Protein AF-A0A1L5NXT2-F1 (afdb_monomer)

Organism: NCBI:txid56730

Foldseek 3Di:
DVVCVVVVDDLVQLCVQQVDDSVRVVCVVVVVDDDDPVSLCSSCVSSVHDSVVVVDDDVVNVVVVVVPD

Nearest PDB structures (foldseek):
  6jq1-assembly1_A  TM=8.945E-01  e=5.460E-03  Deinococcus geothermalis DSM 11300
  6rnz-assembly2_B  TM=8.836E-01  e=8.410E-03  Deinococcus deserti
  3vk0-assembly1_A  TM=8.723E-01  e=1.145E-02  Neisseria meningitidis MC58
  3vk0-assembly2_B  TM=8.343E-01  e=1.076E-02  Neisseria meningitidis MC58
  2xj3-assembly1_B  TM=9.119E-01  e=2.401E-02  Enterococcus faecalis

Mean predicted aligned error: 7.24 Å

Sequence (69 aa):
MKQKRSQGLTQEEVEARSGYSQQYLSSLERGRRNPTIITLYELAQALDVSHVDLVMPTDDAKLRGKSEV

pLDDT: mean 81.42, std 15.34, range [48.75, 95.56]

Structure (mmCIF, N/CA/C/O backbone):
data_AF-A0A1L5NXT2-F1
#
_entry.id   AF-A0A1L5NXT2-F1
#
loop_
_atom_site.group_PDB
_atom_site.id
_atom_site.type_symbol
_atom_site.label_atom_id
_atom_site.label_alt_id
_atom_site.label_comp_id
_atom_site.label_asym_id
_atom_site.label_entity_id
_atom_site.label_seq_id
_atom_site.pdbx_PDB_ins_code
_atom_site.Cartn_x
_atom_site.Cartn_y
_atom_site.Cartn_z
_atom_site.occupancy
_atom_site.B_iso_or_equiv
_atom_site.auth_seq_id
_atom_site.auth_comp_id
_atom_site.auth_asym_id
_atom_site.auth_atom_id
_atom_site.pdbx_PDB_model_num
ATOM 1 N N . MET A 1 1 ? -4.438 2.839 -6.951 1.00 60.28 1 MET A N 1
ATOM 2 C CA . MET A 1 1 ? -4.855 1.500 -6.480 1.00 60.28 1 MET A CA 1
ATOM 3 C C . MET A 1 1 ? -6.354 1.308 -6.689 1.00 60.28 1 MET A C 1
ATOM 5 O O . MET A 1 1 ? -7.147 1.621 -5.812 1.00 60.28 1 MET A O 1
ATOM 9 N N . LYS A 1 2 ? -6.764 0.819 -7.867 1.00 54.66 2 LYS A N 1
ATOM 10 C CA . LYS A 1 2 ? -8.180 0.508 -8.153 1.00 54.66 2 LYS A CA 1
ATOM 11 C C . LYS A 1 2 ? -8.665 -0.731 -7.371 1.00 54.66 2 LYS A C 1
ATOM 13 O O . LYS A 1 2 ? -9.844 -0.811 -7.050 1.00 54.66 2 LYS A O 1
ATOM 18 N N . GLN A 1 3 ? -7.749 -1.627 -6.985 1.00 57.00 3 GLN A N 1
ATOM 19 C CA . GLN A 1 3 ? -8.042 -2.878 -6.268 1.00 57.00 3 GLN A CA 1
ATOM 20 C C . GLN A 1 3 ? -8.589 -2.703 -4.842 1.00 57.00 3 GLN A C 1
ATOM 22 O O . GLN A 1 3 ? -9.312 -3.568 -4.361 1.00 57.00 3 GLN A O 1
ATOM 27 N N . LYS A 1 4 ? -8.332 -1.575 -4.161 1.00 57.44 4 LYS A N 1
ATOM 28 C CA . LYS A 1 4 ? -8.946 -1.325 -2.841 1.00 57.44 4 LYS A CA 1
ATOM 29 C C . LYS A 1 4 ? -10.472 -1.306 -2.920 1.00 57.44 4 LYS A C 1
ATOM 31 O O . LYS A 1 4 ? -11.149 -1.839 -2.049 1.00 57.44 4 LYS A O 1
ATOM 36 N N . ARG A 1 5 ? -11.013 -0.756 -4.015 1.00 55.06 5 ARG A N 1
ATOM 37 C CA . ARG A 1 5 ? -12.462 -0.688 -4.242 1.00 55.06 5 ARG A CA 1
ATOM 38 C C . ARG A 1 5 ? -13.085 -2.061 -4.471 1.00 55.06 5 ARG A C 1
ATOM 40 O O . ARG A 1 5 ? -14.240 -2.235 -4.112 1.00 55.06 5 ARG A O 1
ATOM 47 N N . SER A 1 6 ? -12.347 -3.027 -5.024 1.00 56.81 6 SER A N 1
ATOM 48 C CA . SER A 1 6 ? -12.867 -4.389 -5.208 1.00 56.81 6 SER A CA 1
ATOM 49 C C . SER A 1 6 ? -12.894 -5.205 -3.913 1.00 56.81 6 SER A C 1
ATOM 51 O O . SER A 1 6 ? -13.662 -6.151 -3.830 1.00 56.81 6 SER A O 1
ATOM 53 N N . GLN A 1 7 ? -12.098 -4.825 -2.908 1.00 69.31 7 GLN A N 1
ATOM 54 C CA . GLN A 1 7 ? -12.050 -5.461 -1.582 1.00 69.31 7 GLN A CA 1
ATOM 55 C C . GLN A 1 7 ? -12.947 -4.754 -0.542 1.00 69.31 7 GLN A C 1
ATOM 57 O O . GLN A 1 7 ? -13.051 -5.209 0.590 1.00 69.31 7 GLN A O 1
ATOM 62 N N . GLY A 1 8 ? -13.576 -3.623 -0.893 1.00 76.81 8 GLY A N 1
ATOM 63 C CA . GLY A 1 8 ? -14.429 -2.854 0.025 1.00 76.81 8 GLY A CA 1
ATOM 64 C C . GLY A 1 8 ? -13.684 -2.134 1.158 1.00 76.81 8 GLY A C 1
ATOM 65 O O . GLY A 1 8 ? -14.334 -1.607 2.054 1.00 76.81 8 GLY A O 1
ATOM 66 N N . LEU A 1 9 ? -12.348 -2.082 1.116 1.00 83.12 9 LEU A N 1
ATOM 67 C CA . LEU A 1 9 ? -11.527 -1.478 2.169 1.00 83.12 9 LEU A CA 1
ATOM 68 C C . LEU A 1 9 ? -11.465 0.048 2.037 1.00 83.12 9 LEU A C 1
ATOM 70 O O . LEU A 1 9 ? -11.164 0.597 0.969 1.00 83.12 9 LEU A O 1
ATOM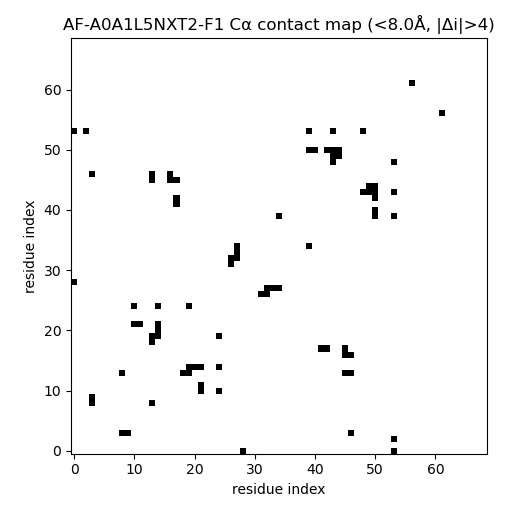 74 N N . THR A 1 10 ? -11.678 0.728 3.156 1.00 86.88 10 THR A N 1
ATOM 75 C CA . THR A 1 10 ? -11.439 2.160 3.331 1.00 86.88 10 THR A CA 1
ATOM 76 C C . THR A 1 10 ? -9.947 2.462 3.473 1.00 86.88 10 THR A C 1
ATOM 78 O O . THR A 1 10 ? -9.111 1.595 3.734 1.00 86.88 10 THR A O 1
ATOM 81 N N . GLN A 1 11 ? -9.580 3.730 3.301 1.00 82.56 11 GLN A N 1
ATOM 82 C CA . GLN A 1 11 ? -8.192 4.158 3.443 1.00 82.56 11 GLN A CA 1
ATOM 83 C C . GLN A 1 11 ? -7.696 4.100 4.899 1.00 82.56 11 GLN A C 1
ATOM 85 O O . GLN A 1 11 ? -6.515 3.833 5.106 1.00 82.56 11 GLN A O 1
ATOM 90 N N . GLU A 1 12 ? -8.592 4.282 5.877 1.00 88.81 12 GLU A N 1
ATOM 91 C CA . GLU A 1 12 ? -8.316 4.095 7.312 1.00 88.81 12 GLU A CA 1
ATOM 92 C C . GLU A 1 12 ? -7.954 2.645 7.621 1.00 88.81 12 GLU A C 1
ATOM 94 O O . GLU A 1 12 ? -6.956 2.383 8.284 1.00 88.81 12 GLU A O 1
ATOM 99 N N . GLU A 1 13 ? -8.710 1.689 7.081 1.00 89.94 13 GLU A N 1
ATOM 100 C CA . GLU A 1 13 ? -8.434 0.266 7.298 1.00 89.94 13 GLU A CA 1
ATOM 101 C C . GLU A 1 13 ? -7.097 -0.158 6.688 1.00 89.94 13 GLU A C 1
ATOM 103 O O . GLU A 1 13 ? -6.371 -0.957 7.276 1.00 89.94 13 GLU A O 1
ATOM 108 N N . VAL A 1 14 ? -6.732 0.391 5.526 1.00 88.44 14 VAL A N 1
ATOM 109 C CA . VAL A 1 14 ? -5.429 0.098 4.913 1.00 88.44 14 VAL A CA 1
ATOM 110 C C . VAL A 1 14 ? -4.287 0.715 5.714 1.00 88.44 14 VAL A C 1
ATOM 112 O O . VAL A 1 14 ? -3.245 0.080 5.858 1.00 88.44 14 VAL A O 1
ATOM 115 N N . GLU A 1 15 ? -4.457 1.919 6.256 1.00 92.88 15 GLU A N 1
ATOM 116 C CA . GLU A 1 15 ? -3.473 2.507 7.170 1.00 92.88 15 GLU A CA 1
ATOM 117 C C . GLU A 1 15 ? -3.289 1.635 8.414 1.00 92.88 15 GLU A C 1
ATOM 119 O O . GLU A 1 15 ? -2.160 1.264 8.728 1.00 92.88 15 GLU A O 1
ATOM 124 N N . ALA A 1 16 ? -4.386 1.213 9.048 1.00 92.69 16 ALA A N 1
ATOM 125 C CA . ALA A 1 16 ? -4.342 0.348 10.223 1.00 92.69 16 ALA A CA 1
ATOM 126 C C . ALA A 1 16 ? -3.630 -0.991 9.955 1.00 92.69 16 ALA A C 1
ATOM 128 O O . ALA A 1 16 ? -2.919 -1.494 10.822 1.00 92.69 16 ALA A O 1
ATOM 129 N N . ARG A 1 17 ? -3.792 -1.566 8.755 1.00 92.19 17 ARG A N 1
ATOM 130 C CA . ARG A 1 17 ? -3.156 -2.840 8.372 1.00 92.19 17 ARG A CA 1
ATOM 131 C C . ARG A 1 17 ? -1.703 -2.700 7.925 1.00 92.19 17 ARG A C 1
ATOM 133 O O . ARG A 1 17 ? -0.914 -3.608 8.147 1.00 92.19 17 ARG A O 1
ATOM 140 N N . SER A 1 18 ? -1.367 -1.609 7.239 1.00 92.19 18 SER A N 1
ATOM 141 C CA . SER A 1 18 ? -0.072 -1.450 6.562 1.00 92.19 18 SER A CA 1
ATOM 142 C C . SER A 1 18 ? 0.918 -0.557 7.310 1.00 92.19 18 SER A C 1
ATOM 144 O O . SER A 1 18 ? 2.099 -0.556 6.979 1.00 92.19 18 SER A O 1
ATOM 146 N N . GLY A 1 19 ? 0.451 0.238 8.278 1.00 94.62 19 GLY A N 1
ATOM 147 C CA . GLY A 1 19 ? 1.258 1.243 8.977 1.00 94.62 19 GLY A CA 1
ATOM 148 C C . GLY A 1 19 ? 1.583 2.487 8.140 1.00 94.62 19 GLY A C 1
ATOM 149 O O . GLY A 1 19 ? 2.241 3.404 8.630 1.00 94.62 19 GLY A O 1
ATOM 150 N N . TYR A 1 20 ? 1.124 2.553 6.887 1.00 94.38 20 TYR A N 1
ATOM 151 C CA . TYR A 1 20 ? 1.314 3.711 6.021 1.00 94.38 20 TYR A CA 1
ATOM 152 C C . TYR A 1 20 ? 0.175 4.709 6.187 1.00 94.38 20 TYR A C 1
ATOM 154 O O . TYR A 1 20 ? -0.990 4.361 6.011 1.00 94.38 20 TYR A O 1
ATOM 162 N N . SER A 1 21 ? 0.521 5.975 6.425 1.00 94.62 21 SER A N 1
ATOM 163 C CA . SER A 1 21 ? -0.478 7.028 6.608 1.00 94.62 21 SER A CA 1
ATOM 164 C C . SER A 1 21 ? -1.409 7.167 5.406 1.00 94.62 21 SER A C 1
ATOM 166 O O . SER A 1 21 ? -0.995 6.988 4.250 1.00 94.62 21 SER A O 1
ATOM 168 N N . GLN A 1 22 ? -2.648 7.604 5.649 1.00 91.44 22 GLN A N 1
ATOM 169 C CA . GLN A 1 22 ? -3.567 7.951 4.571 1.00 91.44 22 GLN A CA 1
ATOM 170 C C . GLN A 1 22 ? -2.905 8.882 3.564 1.00 91.44 22 GLN A C 1
ATOM 172 O O . GLN A 1 22 ? -2.990 8.643 2.366 1.00 91.44 22 GLN A O 1
ATOM 177 N N . GLN A 1 23 ? -2.199 9.919 4.017 1.00 92.88 23 GLN A N 1
ATOM 178 C CA . GLN A 1 23 ? -1.552 10.868 3.117 1.00 92.88 23 GLN A CA 1
ATOM 179 C C . GLN A 1 23 ? -0.547 10.179 2.182 1.00 92.88 23 GLN A C 1
ATOM 181 O O . GLN A 1 23 ? -0.569 10.439 0.976 1.00 92.88 23 GLN A O 1
ATOM 186 N N . TYR A 1 24 ? 0.279 9.264 2.704 1.00 93.12 24 TYR A N 1
ATOM 187 C CA . TYR A 1 24 ? 1.209 8.476 1.895 1.00 93.12 24 TYR A CA 1
ATOM 188 C C . TYR A 1 24 ? 0.469 7.619 0.864 1.00 93.12 24 TYR A C 1
ATOM 190 O O . TYR A 1 24 ? 0.755 7.721 -0.332 1.00 93.12 24 TYR A O 1
ATOM 198 N N . LEU A 1 25 ? -0.525 6.843 1.310 1.00 91.38 25 LEU A N 1
ATOM 199 C CA . LEU A 1 25 ? -1.352 5.992 0.450 1.00 91.38 25 LEU A CA 1
ATOM 200 C C . LEU A 1 25 ? -2.046 6.813 -0.648 1.00 91.38 25 LEU A C 1
ATOM 202 O O . LEU A 1 25 ? -2.068 6.424 -1.811 1.00 91.38 25 LEU A O 1
ATOM 206 N N . SER A 1 26 ? -2.540 7.998 -0.295 1.00 90.69 26 SER A N 1
ATOM 207 C CA . SER A 1 26 ? -3.213 8.927 -1.198 1.00 90.69 26 SER A CA 1
ATOM 208 C C . SER A 1 26 ? -2.248 9.467 -2.259 1.00 90.69 26 SER A C 1
ATOM 210 O O . SER A 1 26 ? -2.579 9.541 -3.445 1.00 90.69 26 SER A O 1
ATOM 212 N N . SER A 1 27 ? -1.039 9.876 -1.863 1.00 91.38 27 SER A N 1
ATOM 213 C CA . SER A 1 27 ? -0.011 10.316 -2.812 1.00 91.38 27 SER A CA 1
ATOM 214 C C . SER A 1 27 ? 0.436 9.174 -3.726 1.00 91.38 27 SER A C 1
ATOM 216 O O . SER A 1 27 ? 0.606 9.393 -4.926 1.00 91.38 27 SER A O 1
ATOM 218 N N . LEU A 1 28 ? 0.585 7.966 -3.180 1.00 90.94 28 LEU A N 1
ATOM 219 C CA . LEU A 1 28 ? 0.942 6.769 -3.934 1.00 90.94 28 LEU A CA 1
ATOM 220 C C . LEU A 1 28 ? -0.116 6.430 -4.991 1.00 90.94 28 LEU A C 1
ATOM 222 O O . LEU A 1 28 ? 0.212 6.230 -6.156 1.00 90.94 28 LEU A O 1
ATOM 226 N N . GLU A 1 29 ? -1.397 6.459 -4.626 1.00 86.50 29 GLU A N 1
ATOM 227 C CA . GLU A 1 29 ? -2.507 6.179 -5.542 1.00 86.50 29 GLU A CA 1
ATOM 228 C C . GLU A 1 29 ? -2.618 7.158 -6.709 1.00 86.50 29 GLU A C 1
ATOM 230 O O . GLU A 1 29 ? -3.085 6.770 -7.780 1.00 86.50 29 GLU A O 1
ATOM 235 N N . ARG A 1 30 ? -2.180 8.406 -6.512 1.00 88.25 30 ARG A N 1
ATOM 236 C CA . ARG A 1 30 ? -2.137 9.444 -7.551 1.00 88.25 30 ARG A CA 1
ATOM 237 C C . ARG A 1 30 ? -0.837 9.435 -8.362 1.00 88.25 30 ARG A C 1
ATOM 239 O O . ARG A 1 30 ? -0.606 10.371 -9.124 1.00 88.25 30 ARG A O 1
ATOM 246 N N . GLY A 1 31 ? 0.039 8.446 -8.165 1.00 88.75 31 GLY A N 1
ATOM 247 C CA . GLY A 1 31 ? 1.330 8.362 -8.855 1.00 88.75 31 GLY A CA 1
ATOM 248 C C . GLY A 1 31 ? 2.322 9.457 -8.449 1.00 88.75 31 GLY A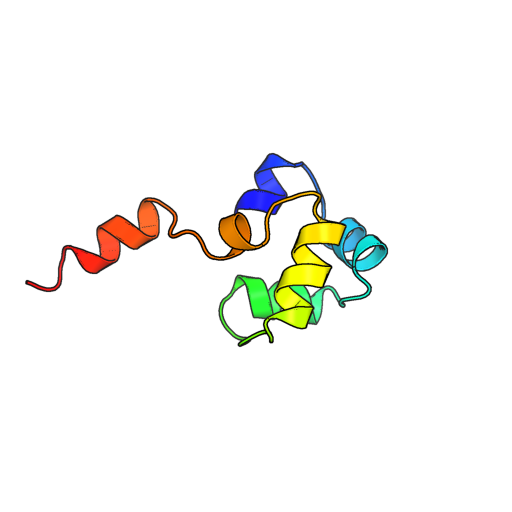 C 1
ATOM 249 O O . GLY A 1 31 ? 3.242 9.767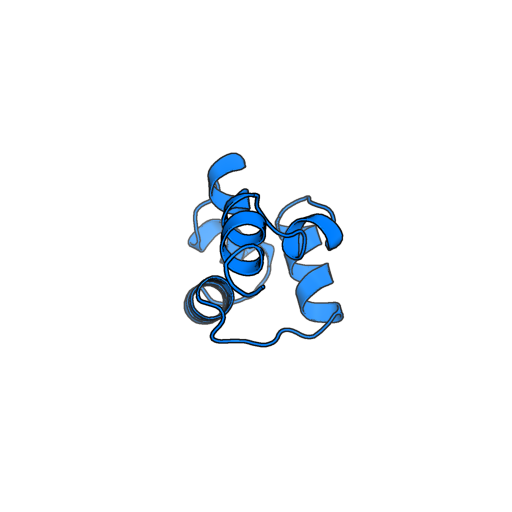 -9.195 1.00 88.75 31 GLY A O 1
ATOM 250 N N . ARG A 1 32 ? 2.144 10.081 -7.276 1.00 91.94 32 ARG A N 1
ATOM 251 C CA . ARG A 1 32 ? 3.04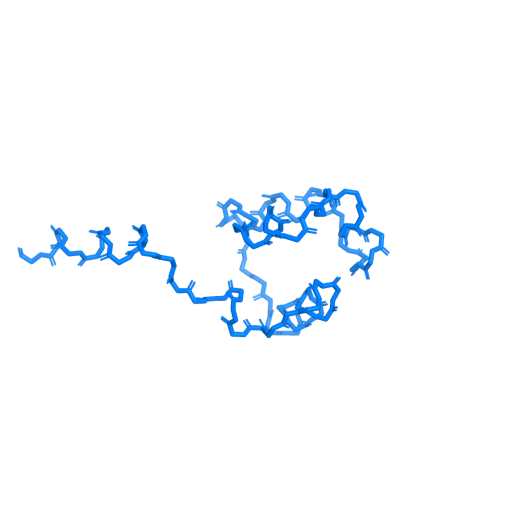5 11.123 -6.743 1.00 91.94 32 ARG A CA 1
ATOM 252 C C . ARG A 1 32 ? 4.183 10.551 -5.893 1.00 91.94 32 ARG A C 1
ATOM 254 O O . ARG A 1 32 ? 4.941 11.309 -5.295 1.00 91.94 32 ARG A O 1
ATOM 261 N N . ARG A 1 33 ? 4.285 9.224 -5.795 1.00 90.62 33 ARG A N 1
ATOM 262 C CA . ARG A 1 33 ? 5.335 8.503 -5.067 1.00 90.62 33 ARG A CA 1
ATOM 263 C C . ARG A 1 33 ? 5.880 7.380 -5.939 1.00 90.62 33 ARG A C 1
ATOM 265 O O . ARG A 1 33 ? 5.123 6.778 -6.692 1.00 90.62 33 ARG A O 1
ATOM 272 N N . ASN A 1 34 ? 7.167 7.090 -5.768 1.00 91.69 34 ASN A N 1
ATOM 273 C CA . ASN A 1 34 ? 7.822 5.908 -6.311 1.00 91.69 34 ASN A CA 1
ATOM 274 C C . ASN A 1 34 ? 8.211 4.993 -5.133 1.00 91.69 34 ASN A C 1
ATOM 276 O O . ASN A 1 34 ? 9.224 5.264 -4.485 1.00 91.69 34 ASN A O 1
ATOM 280 N N . PRO A 1 35 ? 7.368 4.016 -4.751 1.00 92.56 35 PRO A N 1
ATOM 281 C CA . PRO A 1 35 ? 7.649 3.135 -3.621 1.00 92.56 35 PRO A CA 1
ATOM 282 C C . PRO A 1 35 ? 8.833 2.213 -3.938 1.00 92.56 35 PRO A C 1
ATOM 284 O O . PRO A 1 35 ? 9.080 1.874 -5.095 1.00 92.56 35 PRO A O 1
ATOM 287 N N . THR A 1 36 ? 9.553 1.771 -2.907 1.00 95.00 36 THR A N 1
ATOM 288 C CA . THR A 1 36 ? 10.534 0.690 -3.076 1.00 95.00 36 THR A CA 1
ATOM 289 C C . THR A 1 36 ? 9.811 -0.641 -3.287 1.00 95.00 36 THR A C 1
ATOM 291 O O . THR A 1 36 ? 8.620 -0.767 -2.989 1.00 95.00 36 THR A O 1
ATOM 294 N N . ILE A 1 37 ? 10.535 -1.665 -3.746 1.00 94.44 37 ILE A N 1
ATOM 295 C CA . ILE A 1 37 ? 9.976 -3.020 -3.856 1.00 94.44 37 ILE A CA 1
ATOM 296 C C . ILE A 1 37 ? 9.510 -3.567 -2.498 1.00 94.44 37 ILE A C 1
ATOM 298 O O . ILE A 1 37 ? 8.501 -4.262 -2.432 1.00 94.44 37 ILE A O 1
ATOM 302 N N . ILE A 1 38 ? 10.194 -3.190 -1.412 1.00 95.56 38 ILE A N 1
ATOM 303 C CA . ILE A 1 38 ? 9.836 -3.582 -0.043 1.00 95.56 38 ILE A CA 1
ATOM 304 C C . ILE A 1 38 ? 8.489 -2.963 0.337 1.00 95.56 38 ILE A C 1
ATOM 306 O O . ILE A 1 38 ? 7.582 -3.681 0.739 1.00 95.56 38 ILE A O 1
ATOM 310 N N . THR A 1 39 ? 8.311 -1.658 0.110 1.00 94.75 39 THR A N 1
ATOM 311 C CA . THR A 1 39 ? 7.031 -0.984 0.371 1.00 94.75 39 THR A CA 1
ATOM 312 C C . THR A 1 39 ? 5.891 -1.575 -0.458 1.00 94.75 39 THR A C 1
ATOM 314 O O . THR A 1 39 ? 4.782 -1.751 0.040 1.00 94.75 39 THR A O 1
ATOM 317 N N . LEU A 1 40 ? 6.151 -1.913 -1.723 1.00 93.81 40 LEU A N 1
ATOM 318 C CA . LEU A 1 40 ? 5.184 -2.595 -2.587 1.00 93.81 40 LEU A CA 1
ATOM 319 C C . LEU A 1 40 ? 4.764 -3.953 -2.007 1.00 93.81 40 LEU A C 1
ATOM 321 O O . LEU A 1 40 ? 3.576 -4.269 -1.988 1.00 93.81 40 LEU A O 1
ATOM 325 N N . TYR A 1 41 ? 5.725 -4.725 -1.503 1.00 94.38 41 TYR A N 1
ATOM 326 C CA . TYR A 1 41 ? 5.486 -6.024 -0.883 1.00 94.38 41 TYR A CA 1
ATOM 327 C C . TYR A 1 41 ? 4.714 -5.923 0.443 1.00 94.38 41 TYR A C 1
ATOM 329 O O . TYR A 1 41 ? 3.782 -6.689 0.677 1.00 94.38 41 TYR A O 1
ATOM 337 N N . GLU A 1 42 ? 5.044 -4.959 1.302 1.00 94.56 42 GLU A N 1
ATOM 338 C CA . GLU A 1 42 ? 4.320 -4.703 2.557 1.00 94.56 42 GLU A CA 1
ATOM 339 C C . GLU A 1 42 ? 2.867 -4.285 2.308 1.00 94.56 42 GLU A C 1
ATOM 341 O O . GLU A 1 42 ? 1.946 -4.801 2.941 1.00 94.56 42 GLU A O 1
ATOM 346 N N . LEU A 1 43 ? 2.640 -3.397 1.336 1.00 93.00 43 LEU A N 1
ATOM 347 C CA . LEU A 1 43 ? 1.293 -2.990 0.943 1.00 93.00 43 LEU A CA 1
ATOM 348 C C . LEU A 1 43 ? 0.492 -4.155 0.355 1.00 93.00 43 LEU A C 1
ATOM 350 O O . LEU A 1 43 ? -0.699 -4.260 0.628 1.00 93.00 43 LEU A O 1
ATOM 354 N N . ALA A 1 44 ? 1.129 -5.029 -0.427 1.00 92.81 44 ALA A N 1
ATOM 355 C CA . ALA A 1 44 ? 0.486 -6.215 -0.984 1.00 92.81 44 ALA A CA 1
ATOM 356 C C . ALA A 1 44 ? 0.017 -7.176 0.119 1.00 92.81 44 ALA A C 1
ATOM 358 O O . ALA A 1 44 ? -1.132 -7.608 0.098 1.00 92.81 44 ALA A O 1
ATOM 359 N N . GLN A 1 45 ? 0.863 -7.423 1.126 1.00 92.69 45 GLN A N 1
ATOM 360 C CA . GLN A 1 45 ? 0.502 -8.233 2.294 1.00 92.69 45 GLN A CA 1
ATOM 361 C C . GLN A 1 45 ? -0.656 -7.616 3.087 1.00 92.69 45 GLN A C 1
ATOM 363 O O . GLN A 1 45 ? -1.608 -8.311 3.427 1.00 92.69 45 GLN A O 1
ATOM 368 N N . ALA A 1 46 ? -0.624 -6.304 3.339 1.00 91.81 46 ALA A N 1
ATOM 369 C CA . ALA A 1 46 ? -1.697 -5.617 4.062 1.00 91.81 46 ALA A CA 1
ATOM 370 C C . ALA A 1 46 ? -3.049 -5.638 3.320 1.00 91.81 46 ALA A C 1
ATOM 372 O O . ALA A 1 46 ? -4.110 -5.501 3.939 1.00 91.81 46 ALA A O 1
ATOM 373 N N . LEU A 1 47 ? -3.007 -5.783 1.993 1.00 89.50 47 LEU A N 1
ATOM 374 C CA . LEU A 1 47 ? -4.167 -5.833 1.106 1.00 89.50 47 LEU A CA 1
ATOM 375 C C . LEU A 1 47 ? -4.588 -7.259 0.724 1.00 89.50 47 LEU A C 1
ATOM 377 O O . LEU A 1 47 ? -5.595 -7.393 0.034 1.00 89.50 47 LEU A O 1
ATOM 381 N N . ASP A 1 48 ? -3.852 -8.283 1.165 1.00 90.38 48 ASP A N 1
ATOM 382 C CA . ASP A 1 48 ? -4.059 -9.692 0.808 1.00 90.38 48 ASP A CA 1
ATOM 383 C C . ASP A 1 48 ? -4.106 -9.934 -0.717 1.00 90.38 48 ASP A C 1
ATOM 385 O O . ASP A 1 48 ? -5.023 -10.543 -1.267 1.00 90.38 48 ASP A O 1
ATOM 389 N N . VAL A 1 49 ? -3.119 -9.383 -1.433 1.00 89.94 49 VAL A N 1
ATOM 390 C CA . VAL A 1 49 ? -2.964 -9.524 -2.893 1.00 89.94 49 VAL A CA 1
ATOM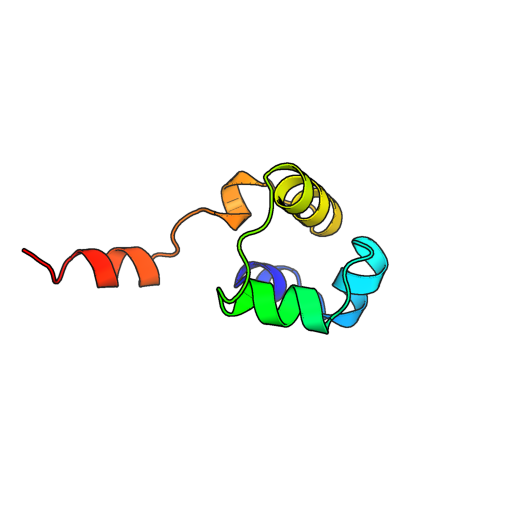 391 C C . VAL A 1 49 ? -1.516 -9.821 -3.272 1.00 89.94 49 VAL A C 1
ATOM 393 O O . VAL A 1 49 ? -0.595 -9.643 -2.472 1.00 89.94 49 VAL A O 1
ATOM 396 N N . SER A 1 50 ? -1.277 -10.218 -4.525 1.00 90.75 50 SER A N 1
ATOM 397 C CA . SER A 1 50 ? 0.086 -10.279 -5.046 1.00 90.75 50 SER A CA 1
ATOM 398 C C . SER A 1 50 ? 0.621 -8.870 -5.305 1.00 90.75 50 SER A C 1
ATOM 400 O O . SER A 1 50 ? -0.075 -8.001 -5.831 1.00 90.75 50 SER A O 1
ATOM 402 N N . HIS A 1 51 ? 1.904 -8.642 -5.016 1.00 89.69 51 HIS A N 1
ATOM 403 C CA . HIS A 1 51 ? 2.589 -7.393 -5.372 1.00 89.69 51 HIS A CA 1
ATOM 404 C C . HIS A 1 51 ? 2.590 -7.143 -6.889 1.00 89.69 51 HIS A C 1
ATOM 406 O O . HIS A 1 51 ? 2.632 -5.991 -7.318 1.00 89.69 51 HIS A O 1
ATOM 412 N N . VAL A 1 52 ? 2.502 -8.209 -7.696 1.00 90.06 52 VAL A N 1
ATOM 413 C CA . VAL A 1 52 ? 2.337 -8.116 -9.151 1.00 90.06 52 VAL A CA 1
ATOM 414 C C . VAL A 1 52 ? 1.028 -7.406 -9.480 1.00 90.06 52 VAL A C 1
ATOM 416 O O . VAL A 1 52 ? 1.019 -6.504 -10.313 1.00 90.06 52 VAL A O 1
ATOM 419 N N . ASP A 1 53 ? -0.058 -7.718 -8.771 1.00 87.56 53 ASP A N 1
ATOM 420 C CA . ASP A 1 53 ? -1.364 -7.124 -9.050 1.00 87.56 53 ASP A CA 1
ATOM 421 C C . ASP A 1 53 ? -1.373 -5.601 -8.823 1.00 87.56 53 ASP A C 1
ATOM 423 O O . ASP A 1 53 ? -2.082 -4.875 -9.522 1.00 87.56 53 ASP A O 1
ATOM 427 N N . LEU A 1 54 ? -0.526 -5.099 -7.912 1.00 87.00 54 LEU A N 1
ATOM 428 C CA . LEU A 1 54 ? -0.382 -3.666 -7.628 1.00 87.00 54 LEU A CA 1
ATOM 429 C C . LEU A 1 54 ? 0.292 -2.876 -8.762 1.00 87.00 54 LEU A C 1
ATOM 431 O O . LEU A 1 54 ? 0.143 -1.651 -8.815 1.00 87.00 54 LEU A O 1
ATOM 435 N N . VAL A 1 55 ? 1.031 -3.550 -9.650 1.00 87.25 55 VAL A N 1
ATOM 436 C CA . VAL A 1 55 ? 1.776 -2.935 -10.766 1.00 87.25 55 VAL A CA 1
ATOM 437 C C . VAL A 1 55 ? 1.248 -3.333 -12.143 1.00 87.25 55 VAL A C 1
ATOM 439 O O . VAL A 1 55 ? 1.679 -2.765 -13.148 1.00 87.25 55 VAL A O 1
ATOM 442 N N . MET A 1 56 ? 0.300 -4.270 -12.210 1.00 85.56 56 MET A N 1
ATOM 443 C CA . MET A 1 56 ? -0.314 -4.671 -13.471 1.00 85.56 56 MET A CA 1
ATOM 444 C C . MET A 1 56 ? -1.050 -3.487 -14.122 1.00 85.56 56 MET A C 1
ATOM 446 O O . MET A 1 56 ? -1.888 -2.839 -13.482 1.00 85.56 56 MET A O 1
ATOM 450 N N . PRO A 1 57 ? -0.790 -3.198 -15.412 1.00 79.25 57 PRO A N 1
ATOM 451 C CA . PRO A 1 57 ? -1.549 -2.202 -16.149 1.00 79.25 57 PRO A CA 1
ATOM 452 C C . PRO A 1 57 ? -3.027 -2.594 -16.188 1.00 79.25 57 PRO A C 1
ATOM 454 O O . PRO A 1 57 ? -3.388 -3.672 -16.660 1.00 79.25 57 PRO A O 1
ATOM 457 N N . THR A 1 58 ? -3.893 -1.696 -15.726 1.00 72.81 58 THR A N 1
ATOM 458 C CA . THR A 1 58 ? -5.336 -1.817 -15.970 1.00 72.81 58 THR A CA 1
ATOM 459 C C . THR A 1 58 ? -5.628 -1.558 -17.450 1.00 72.81 58 THR A C 1
ATOM 461 O O . THR A 1 58 ? -4.837 -0.903 -18.130 1.00 72.81 58 THR A O 1
ATOM 464 N N . ASP A 1 59 ? -6.744 -2.061 -17.981 1.00 67.06 59 ASP A N 1
ATOM 465 C CA . ASP A 1 59 ? -7.069 -1.901 -19.409 1.00 67.06 59 ASP A CA 1
ATOM 466 C C . ASP A 1 59 ? -7.143 -0.421 -19.849 1.00 67.06 59 ASP A C 1
ATOM 468 O O . ASP A 1 59 ? -6.793 -0.096 -20.984 1.00 67.06 59 ASP A O 1
ATOM 472 N N . ASP A 1 60 ? -7.434 0.495 -18.919 1.00 59.56 60 ASP A N 1
ATOM 473 C CA . ASP A 1 60 ? -7.339 1.950 -19.113 1.00 59.56 60 ASP A CA 1
ATOM 474 C C . ASP A 1 60 ? -5.912 2.417 -19.479 1.00 59.56 60 ASP A C 1
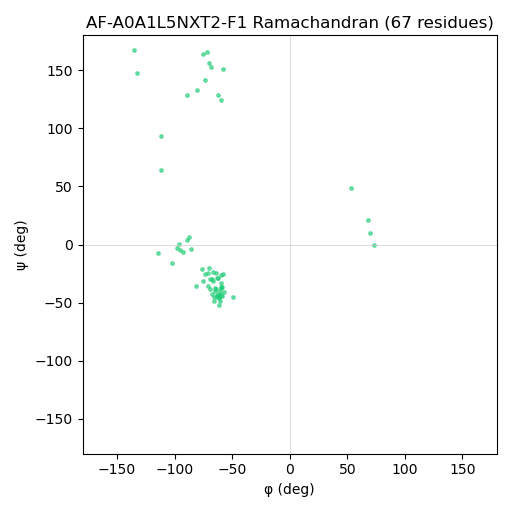ATOM 476 O O . ASP A 1 60 ? -5.724 3.318 -20.297 1.00 59.56 60 ASP A O 1
ATOM 480 N N . ALA A 1 61 ? -4.882 1.788 -18.906 1.00 57.69 61 ALA A N 1
ATOM 481 C CA . ALA A 1 61 ? -3.483 2.079 -19.213 1.00 57.69 61 ALA A CA 1
ATOM 482 C C . ALA A 1 61 ? -3.051 1.491 -20.569 1.00 57.69 61 ALA A C 1
ATOM 484 O O . ALA A 1 61 ? -2.237 2.103 -21.261 1.00 57.69 61 ALA A O 1
ATOM 485 N N . LYS A 1 62 ? -3.633 0.356 -20.993 1.00 52.03 62 LYS A N 1
ATOM 486 C CA . LYS A 1 62 ? -3.394 -0.230 -22.330 1.00 52.03 62 LYS A CA 1
ATOM 487 C C . LYS A 1 62 ? -3.945 0.646 -23.457 1.00 52.03 62 LYS A C 1
ATOM 489 O O . LY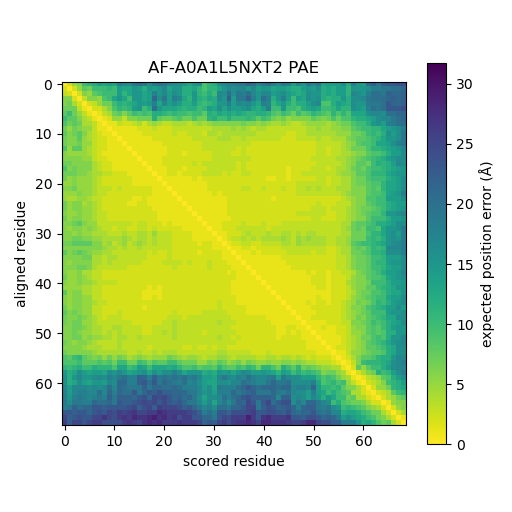S A 1 62 ? -3.380 0.652 -24.547 1.00 52.03 62 LYS A O 1
ATOM 494 N N . LEU A 1 63 ? -5.032 1.377 -23.209 1.00 51.84 63 LEU A N 1
ATOM 495 C CA . LEU A 1 63 ? -5.633 2.294 -24.185 1.00 51.84 63 LEU A CA 1
ATOM 496 C C . LEU A 1 63 ? -4.764 3.535 -24.421 1.00 51.84 63 LEU A C 1
ATOM 498 O O . LEU A 1 63 ? -4.656 4.002 -25.550 1.00 51.84 63 LEU A O 1
ATOM 502 N N . ARG A 1 64 ? -4.088 4.034 -23.381 1.00 58.44 64 ARG A N 1
ATOM 503 C CA . ARG A 1 64 ? -3.268 5.250 -23.463 1.00 58.44 64 ARG A CA 1
ATOM 504 C C . ARG A 1 64 ? -1.945 5.050 -24.218 1.00 58.44 64 ARG A C 1
ATOM 506 O O . ARG A 1 64 ? -1.451 6.003 -24.800 1.00 58.44 64 ARG A O 1
ATOM 513 N N . GLY A 1 65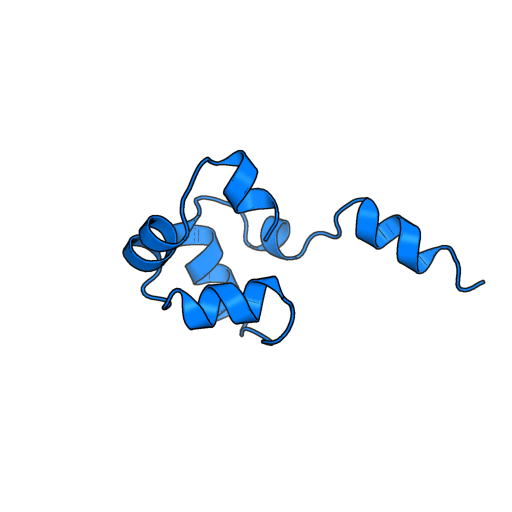 ? -1.415 3.824 -24.258 1.00 56.84 65 GLY A N 1
ATOM 514 C CA . GLY A 1 65 ? -0.206 3.472 -25.021 1.00 56.84 65 GLY A CA 1
ATOM 515 C C . GLY A 1 65 ? -0.442 3.107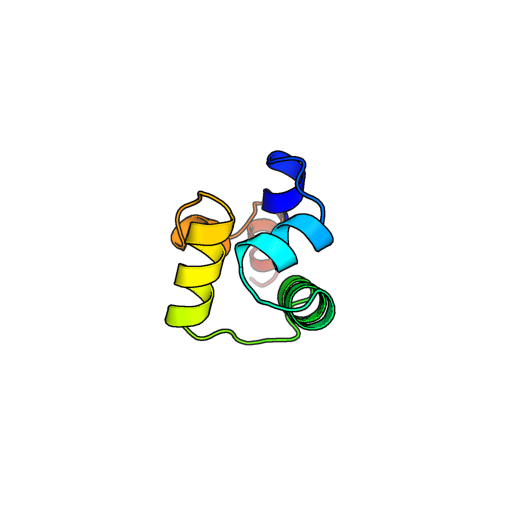 -26.493 1.00 56.84 65 GLY A C 1
ATOM 516 O O . GLY A 1 65 ? 0.520 2.850 -27.205 1.00 56.84 65 GLY A O 1
ATOM 517 N N . LYS A 1 66 ? -1.699 3.057 -26.963 1.00 54.94 66 LYS A N 1
ATOM 518 C CA . LYS A 1 66 ? -2.041 2.747 -28.367 1.00 54.94 66 LYS A CA 1
ATOM 519 C C . LYS A 1 66 ? -2.186 3.982 -29.264 1.00 54.94 66 LYS A C 1
ATOM 521 O O . LYS A 1 66 ? -2.351 3.818 -30.466 1.00 54.94 66 LYS A O 1
ATOM 526 N N . SER A 1 67 ? -2.135 5.187 -28.695 1.00 54.91 67 SER A N 1
ATOM 527 C CA . SER A 1 67 ? -2.281 6.450 -29.437 1.00 54.91 67 SER A CA 1
ATOM 528 C C . SER A 1 67 ? -0.948 7.102 -29.825 1.00 54.91 67 SER A C 1
ATOM 530 O O . SER A 1 67 ? -0.956 8.170 -30.425 1.00 54.91 67 SER A O 1
ATOM 532 N N . GLU A 1 68 ? 0.183 6.484 -29.482 1.00 50.53 68 GLU A N 1
ATOM 533 C CA . GLU A 1 68 ? 1.526 6.919 -29.883 1.00 50.53 68 GLU A CA 1
ATOM 534 C C . GLU A 1 68 ? 2.130 5.897 -30.860 1.00 50.53 68 GLU A C 1
ATOM 536 O O . GLU A 1 68 ? 3.101 5.218 -30.534 1.00 50.53 68 GLU A O 1
ATOM 541 N N . VAL A 1 69 ? 1.516 5.753 -32.041 1.00 48.75 69 VAL A N 1
ATOM 542 C CA . VAL A 1 69 ? 2.152 5.209 -33.258 1.00 48.75 69 VAL A CA 1
ATOM 543 C C . VAL A 1 69 ? 1.592 5.928 -34.478 1.00 48.75 69 VAL A C 1
ATOM 545 O O . VAL A 1 69 ? 0.349 6.057 -34.546 1.00 48.75 69 VAL A O 1
#

InterPro domains:
  IPR001387 Cro/C1-type, helix-turn-helix domain [PF01381] (6-54)
  IPR001387 Cro/C1-type, helix-turn-helix domain [PS50943] (6-54)
  IPR001387 Cro/C1-type, helix-turn-helix domain [SM00530] (1-54)
  IPR001387 Cro/C1-type, helix-turn-helix domain [cd00093] (2-54)
  IPR010982 Lambda repressor-like, DNA-binding domain superfamily [G3DSA:1.10.260.40] (2-68)
  IPR010982 Lambda repressor-like, DNA-binding domain superfamily [SSF47413] (5-60)
  IPR050807 Transcriptional regulator/dioxygenase, bacterial-type [PTHR46797] (6-59)

Secondary structure (DSSP, 8-state):
-THHHHTT--HHHHHHHH---HHHHHHHHTT-----HHHHHHHHHHHTS-TTTTTSPPHHHHHHTTS--

Radius of gyration: 13.02 Å; Cα contacts (8 Å, |Δi|>4): 42; chains: 1; bounding box: 25×21×44 Å

Solvent-accessible surface area (backbone atoms only — not comparable to full-atom values): 4232 Å² total; per-residue (Å²): 98,76,64,43,68,79,70,71,55,51,62,67,59,47,19,74,57,48,75,47,51,54,70,58,54,53,37,43,53,70,66,73,50,85,75,52,74,65,56,45,45,48,47,15,61,49,66,75,50,58,51,63,69,80,69,55,78,50,72,73,56,58,57,65,66,67,75,78,122